Protein AF-A0A1Q7YI62-F1 (afdb_monomer_lite)

pLDDT: mean 81.61, std 15.6, range [34.66, 97.69]

Radius of gyration: 26.42 Å; chains: 1; bounding box: 51×43×65 Å

Structure (mmCIF, N/CA/C/O backbone):
data_AF-A0A1Q7YI62-F1
#
_entry.id   AF-A0A1Q7YI62-F1
#
loop_
_atom_site.group_PDB
_atom_site.id
_atom_site.type_symbol
_atom_site.label_atom_id
_atom_site.label_alt_id
_atom_site.label_comp_id
_atom_site.label_asym_id
_atom_site.label_entity_id
_atom_site.label_seq_id
_atom_site.pdbx_PDB_ins_code
_atom_site.Cartn_x
_atom_site.Cartn_y
_atom_site.Cartn_z
_atom_site.occupancy
_atom_site.B_iso_or_equiv
_atom_site.auth_seq_id
_atom_site.auth_comp_id
_atom_site.auth_asym_id
_atom_site.auth_atom_id
_atom_site.pdbx_PDB_model_num
ATOM 1 N N . MET A 1 1 ? 24.237 32.621 -45.024 1.00 34.66 1 MET A N 1
ATOM 2 C CA . MET A 1 1 ? 24.486 32.228 -43.622 1.00 34.66 1 MET A CA 1
ATOM 3 C C . MET A 1 1 ? 23.670 30.977 -43.374 1.00 34.66 1 MET A C 1
ATOM 5 O O . MET A 1 1 ? 22.465 31.078 -43.200 1.00 34.66 1 MET A O 1
AT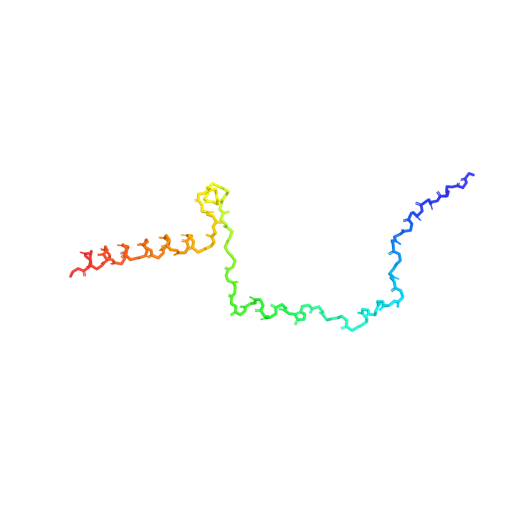OM 9 N N . ASN A 1 2 ? 24.306 29.813 -43.509 1.00 44.31 2 ASN A N 1
ATOM 10 C CA . ASN A 1 2 ? 23.669 28.520 -43.278 1.00 44.31 2 ASN A CA 1
ATOM 11 C C . ASN A 1 2 ? 23.685 28.261 -41.773 1.00 44.31 2 ASN A C 1
ATOM 13 O O . ASN A 1 2 ? 24.754 28.270 -41.170 1.00 44.31 2 ASN A O 1
ATOM 17 N N . GLN A 1 3 ? 22.512 28.080 -41.171 1.00 51.94 3 GLN A N 1
ATOM 18 C CA . GLN A 1 3 ? 22.429 27.513 -39.832 1.00 51.94 3 GLN A CA 1
ATOM 19 C C 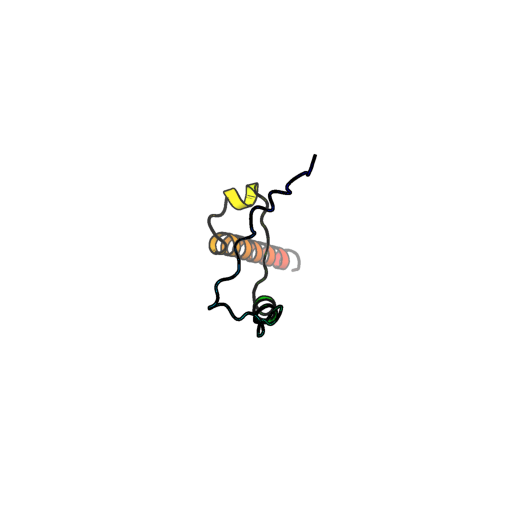. GLN A 1 3 ? 22.654 26.007 -39.959 1.00 51.94 3 GLN A C 1
ATOM 21 O O . GLN A 1 3 ? 21.793 25.280 -40.448 1.00 51.94 3 GLN A O 1
ATOM 26 N N . GLU A 1 4 ? 23.839 25.559 -39.559 1.00 51.56 4 GLU A N 1
ATOM 27 C CA . GLU A 1 4 ? 24.125 24.154 -39.296 1.00 51.56 4 GLU A CA 1
ATOM 28 C C . GLU A 1 4 ? 23.336 23.753 -38.047 1.00 51.56 4 GLU A C 1
ATOM 30 O O . GLU A 1 4 ? 23.645 24.169 -36.929 1.00 51.56 4 GLU A O 1
ATOM 35 N N . SER A 1 5 ? 22.256 22.995 -38.237 1.00 53.56 5 SER A N 1
ATOM 36 C CA . SER A 1 5 ? 21.557 22.357 -37.129 1.00 53.56 5 SER A CA 1
ATOM 37 C C . SER A 1 5 ? 22.477 21.280 -36.557 1.00 53.56 5 SER A C 1
ATOM 39 O O . SER A 1 5 ? 22.594 20.197 -37.137 1.00 53.56 5 SER A O 1
ATOM 41 N N . ASN A 1 6 ? 23.138 21.582 -35.439 1.00 55.62 6 ASN A N 1
ATOM 42 C CA . ASN A 1 6 ? 23.764 20.586 -34.573 1.00 55.62 6 ASN A CA 1
ATOM 43 C C . ASN A 1 6 ? 22.668 19.653 -34.053 1.00 55.62 6 ASN A C 1
ATOM 45 O O . ASN A 1 6 ? 22.089 19.869 -32.993 1.00 55.62 6 ASN A O 1
ATOM 49 N N . ASN A 1 7 ? 22.349 18.638 -34.849 1.00 59.56 7 ASN A N 1
ATOM 50 C CA . ASN A 1 7 ? 21.569 17.501 -34.411 1.00 59.56 7 ASN A CA 1
ATOM 51 C C . ASN A 1 7 ? 22.563 16.584 -33.695 1.00 59.56 7 ASN A C 1
ATOM 53 O O . ASN A 1 7 ? 23.202 15.728 -34.313 1.00 59.56 7 ASN A O 1
ATOM 57 N N . GLU A 1 8 ? 22.803 16.882 -32.417 1.00 60.59 8 GLU A N 1
ATOM 58 C CA . GLU A 1 8 ? 23.525 16.004 -31.502 1.00 60.59 8 GLU A CA 1
ATOM 59 C C . GLU A 1 8 ? 22.818 14.650 -31.555 1.00 60.59 8 GLU A C 1
ATOM 61 O O . GLU A 1 8 ? 21.671 14.518 -31.135 1.00 60.59 8 GLU A O 1
ATOM 66 N N . ARG A 1 9 ? 23.467 13.695 -32.228 1.00 62.31 9 ARG A N 1
ATOM 67 C CA . ARG A 1 9 ? 22.896 12.405 -32.611 1.00 62.31 9 ARG A CA 1
ATOM 68 C C . ARG A 1 9 ? 22.290 11.753 -31.378 1.00 62.31 9 ARG A C 1
ATOM 70 O O . ARG A 1 9 ? 23.011 11.473 -30.419 1.00 62.31 9 ARG A O 1
ATOM 77 N N . GLU A 1 10 ? 20.983 11.503 -31.424 1.00 64.62 10 GLU A N 1
ATOM 78 C CA . GLU A 1 10 ? 20.368 10.550 -30.510 1.00 64.62 10 GLU A CA 1
ATOM 79 C C . GLU A 1 10 ? 21.212 9.269 -30.551 1.00 64.62 10 GLU A C 1
ATOM 81 O O . GLU A 1 10 ? 21.620 8.866 -31.645 1.00 64.62 10 GLU A O 1
ATOM 86 N N . PRO A 1 11 ? 21.557 8.665 -29.402 1.00 66.81 11 PRO A N 1
ATOM 87 C CA . PRO A 1 11 ? 22.370 7.459 -29.393 1.00 66.81 11 PRO A CA 1
ATOM 88 C C . PRO A 1 11 ? 21.692 6.405 -30.274 1.00 66.81 11 PRO A C 1
ATOM 90 O O . PRO A 1 11 ? 20.596 5.937 -29.963 1.00 66.81 11 PRO A O 1
ATOM 93 N N . GLU A 1 12 ? 22.328 6.086 -31.403 1.00 72.94 12 GLU A N 1
ATOM 94 C CA . GLU A 1 12 ? 21.829 5.100 -32.355 1.00 72.94 12 GLU A CA 1
ATOM 95 C C . GLU A 1 12 ? 21.707 3.750 -31.637 1.00 72.94 12 GLU A C 1
ATOM 97 O O . GLU A 1 12 ? 22.578 3.365 -30.850 1.00 72.94 12 GLU A O 1
ATOM 102 N N . MET A 1 13 ? 20.589 3.049 -31.849 1.00 78.44 13 MET A N 1
ATOM 103 C CA . MET A 1 13 ? 20.397 1.722 -31.266 1.00 78.44 13 MET A CA 1
ATOM 104 C C . MET A 1 13 ? 21.529 0.790 -31.716 1.00 78.44 13 MET A C 1
ATOM 106 O O . MET A 1 13 ? 21.887 0.783 -32.890 1.00 78.44 13 MET A O 1
ATOM 110 N N . LEU A 1 14 ? 22.075 0.005 -30.781 1.00 83.75 14 LEU A N 1
ATOM 111 C CA . LEU A 1 14 ? 23.125 -0.968 -31.084 1.00 83.75 14 LEU A CA 1
ATOM 112 C C . LEU A 1 14 ? 22.626 -2.025 -32.081 1.00 83.75 14 LEU A C 1
ATOM 114 O O . LEU A 1 14 ? 21.458 -2.420 -32.033 1.00 83.75 14 LEU A O 1
ATOM 118 N N . GLU A 1 15 ? 23.519 -2.497 -32.954 1.00 81.31 15 GLU A N 1
ATOM 119 C CA . GLU A 1 15 ? 23.205 -3.454 -34.027 1.00 81.31 15 GLU A CA 1
ATOM 120 C C . GLU A 1 15 ? 22.628 -4.779 -33.499 1.00 81.31 15 GLU A C 1
ATOM 122 O O . GLU A 1 15 ? 21.854 -5.444 -34.185 1.00 81.31 15 GLU A O 1
ATOM 127 N N . GLU A 1 16 ? 22.957 -5.159 -32.265 1.00 87.25 16 GLU A N 1
ATOM 128 C CA . GLU A 1 16 ? 22.483 -6.387 -31.628 1.00 87.25 16 GLU A CA 1
ATOM 129 C C . GLU A 1 16 ? 21.023 -6.308 -31.146 1.00 87.25 16 GLU A C 1
ATOM 131 O O . GLU A 1 16 ? 20.440 -7.327 -30.760 1.00 87.25 16 GLU A O 1
ATOM 136 N N . TYR A 1 17 ? 20.413 -5.120 -31.139 1.00 85.62 17 TYR A N 1
ATOM 137 C CA . TYR A 1 17 ? 19.053 -4.931 -30.649 1.00 85.62 17 TYR A CA 1
ATOM 138 C C . TYR A 1 17 ? 18.000 -5.092 -31.753 1.00 85.62 17 TYR A C 1
ATOM 140 O O . TYR A 1 17 ? 17.669 -4.151 -32.471 1.00 85.62 17 TYR A O 1
ATOM 148 N N . ASP A 1 18 ? 17.367 -6.268 -31.809 1.00 85.50 18 ASP A N 1
ATOM 149 C CA . ASP A 1 18 ? 16.141 -6.486 -32.585 1.00 85.50 18 ASP A CA 1
ATOM 150 C C . ASP A 1 18 ? 14.878 -6.346 -31.712 1.00 85.50 18 ASP A C 1
ATOM 152 O O . ASP A 1 18 ? 14.455 -7.271 -31.013 1.00 85.50 18 ASP A O 1
ATOM 156 N N . PHE A 1 19 ? 14.233 -5.179 -31.784 1.00 84.00 19 PHE A N 1
ATOM 157 C CA . PHE A 1 19 ? 12.946 -4.918 -31.130 1.00 84.00 19 PHE A CA 1
ATOM 158 C C . PHE A 1 19 ? 11.724 -5.191 -32.027 1.00 84.00 19 PHE A C 1
ATOM 160 O O . PHE A 1 19 ? 10.597 -4.935 -31.593 1.00 84.00 19 PHE A O 1
ATOM 167 N N . SER A 1 20 ? 11.894 -5.738 -33.241 1.00 86.62 20 SER A N 1
ATOM 168 C CA . SER A 1 20 ? 10.778 -6.011 -34.171 1.00 86.62 20 SER A CA 1
ATOM 169 C C . SER A 1 20 ? 9.732 -6.975 -33.592 1.00 86.62 20 SER A C 1
ATOM 171 O O . SER A 1 20 ? 8.551 -6.903 -33.926 1.00 86.62 20 SER A O 1
ATOM 173 N N . ASN A 1 21 ? 10.150 -7.822 -32.649 1.00 88.56 21 ASN A N 1
ATOM 174 C CA . ASN A 1 21 ? 9.311 -8.783 -31.933 1.00 88.56 21 ASN A CA 1
ATOM 175 C C . ASN A 1 21 ? 8.729 -8.237 -30.607 1.00 88.56 21 ASN A C 1
ATOM 177 O O . ASN A 1 21 ? 8.194 -8.994 -29.787 1.00 88.56 21 ASN A O 1
ATOM 181 N N . GLY A 1 22 ? 8.857 -6.932 -30.348 1.00 87.56 22 GLY A N 1
ATOM 182 C CA . GLY A 1 22 ? 8.348 -6.281 -29.144 1.00 87.56 22 GLY A CA 1
ATOM 183 C C . GLY A 1 22 ? 6.817 -6.309 -29.062 1.00 87.56 22 GLY A C 1
ATOM 184 O O . GLY A 1 22 ? 6.123 -5.783 -29.925 1.00 87.56 22 GLY A O 1
ATOM 185 N N . VAL A 1 23 ? 6.267 -6.878 -27.983 1.00 90.69 23 VAL A N 1
ATOM 186 C CA . VAL A 1 23 ? 4.814 -6.910 -27.734 1.00 90.69 23 VAL A CA 1
ATOM 187 C C . VAL A 1 23 ? 4.455 -5.942 -26.610 1.00 90.69 23 VAL A C 1
ATOM 189 O O . VAL A 1 23 ? 4.872 -6.127 -25.459 1.00 90.69 23 VAL A O 1
ATOM 192 N N . ARG A 1 24 ? 3.637 -4.924 -26.916 1.00 88.44 24 ARG A N 1
ATOM 193 C CA . ARG A 1 24 ? 3.126 -3.980 -25.911 1.00 88.44 24 ARG A CA 1
ATOM 194 C C . ARG A 1 24 ? 2.360 -4.739 -24.830 1.00 88.44 24 ARG A C 1
ATOM 196 O O . ARG A 1 24 ? 1.429 -5.482 -25.117 1.00 88.44 24 ARG A O 1
ATOM 203 N N . GLY A 1 25 ? 2.748 -4.537 -23.572 1.00 87.69 25 GLY A N 1
ATOM 204 C CA . GLY A 1 25 ? 2.052 -5.143 -22.438 1.00 87.69 25 GLY A CA 1
ATOM 205 C C . GLY A 1 25 ? 2.229 -6.660 -22.306 1.00 87.69 25 GLY A C 1
ATOM 206 O O . GLY A 1 25 ? 1.404 -7.282 -21.642 1.00 87.69 25 GLY A O 1
ATOM 207 N N . LYS A 1 26 ? 3.305 -7.256 -22.855 1.00 87.94 26 LYS A N 1
ATOM 208 C CA . LYS A 1 26 ? 3.621 -8.705 -22.772 1.00 87.94 26 LYS A CA 1
ATOM 209 C C . LYS A 1 26 ? 3.434 -9.323 -21.374 1.00 87.94 26 LYS A C 1
ATOM 211 O O . LYS A 1 26 ? 3.087 -10.495 -21.258 1.00 87.94 26 LYS A O 1
ATOM 216 N N . TYR A 1 27 ? 3.630 -8.533 -20.315 1.00 83.38 27 TYR A N 1
ATOM 217 C CA . TYR A 1 27 ? 3.459 -8.953 -18.920 1.00 83.38 27 TYR A CA 1
ATOM 218 C C . TYR A 1 27 ? 2.414 -8.146 -18.139 1.00 83.38 27 TYR A C 1
ATOM 220 O O . TYR A 1 27 ? 2.217 -8.411 -16.956 1.00 83.38 27 TYR A O 1
ATOM 228 N N . ALA A 1 28 ? 1.713 -7.202 -18.772 1.00 80.88 28 ALA A N 1
ATOM 229 C CA . ALA A 1 28 ? 0.754 -6.326 -18.093 1.00 80.88 28 ALA A CA 1
ATOM 230 C C . ALA A 1 28 ? -0.360 -7.129 -17.396 1.00 80.88 28 ALA A C 1
ATOM 232 O O . ALA A 1 28 ? -0.691 -6.871 -16.243 1.00 80.88 28 ALA A O 1
ATOM 233 N N . ALA A 1 29 ? -0.850 -8.188 -18.046 1.00 77.12 29 ALA A N 1
ATOM 234 C CA . ALA A 1 29 ? -1.865 -9.083 -17.486 1.00 77.12 29 ALA A CA 1
ATOM 235 C C . ALA A 1 29 ? -1.388 -9.906 -16.269 1.00 77.12 29 ALA A C 1
ATOM 237 O O . ALA A 1 29 ? -2.206 -10.445 -15.524 1.00 77.12 29 ALA A O 1
ATOM 238 N N . ARG A 1 30 ? -0.070 -10.036 -16.048 1.00 76.06 30 ARG A N 1
ATOM 239 C CA . ARG A 1 30 ? 0.466 -10.674 -14.831 1.00 76.06 30 ARG A CA 1
ATOM 240 C C . ARG A 1 30 ? 0.338 -9.744 -13.627 1.00 76.06 30 ARG A C 1
ATOM 242 O O . ARG A 1 30 ? 0.106 -10.220 -12.524 1.00 76.06 30 ARG A O 1
ATOM 249 N N . PHE A 1 31 ? 0.426 -8.435 -13.856 1.00 68.75 31 PHE A N 1
ATOM 250 C CA . PHE A 1 31 ? 0.325 -7.414 -12.815 1.00 68.75 31 PHE A CA 1
ATOM 251 C C . PHE A 1 31 ? -1.109 -7.275 -12.280 1.00 68.75 31 PHE A C 1
ATOM 253 O O . PHE A 1 31 ? -1.323 -7.103 -11.085 1.00 68.75 31 PHE A O 1
ATOM 260 N N . THR A 1 32 ? -2.114 -7.444 -13.146 1.00 65.00 32 THR A N 1
ATOM 261 C CA . THR A 1 32 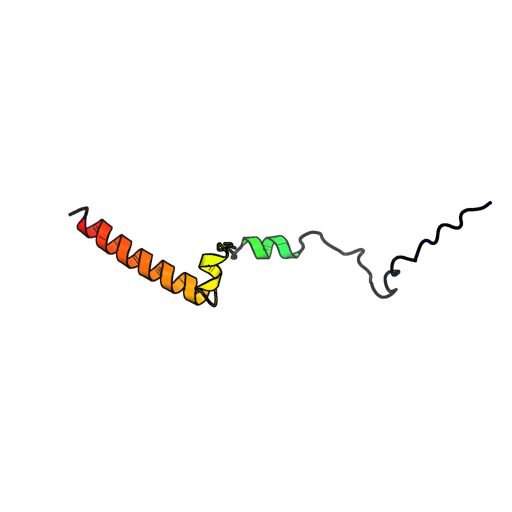? -3.536 -7.343 -12.769 1.00 65.00 32 THR A CA 1
ATOM 262 C C . THR A 1 32 ? -4.031 -8.488 -11.884 1.00 65.00 32 THR A C 1
ATOM 264 O O . THR A 1 32 ? -5.085 -8.362 -11.272 1.00 65.00 32 THR A O 1
ATOM 267 N N . LYS A 1 33 ? -3.315 -9.619 -11.821 1.00 65.62 33 LYS A N 1
ATOM 268 C CA . LYS A 1 33 ? -3.782 -10.828 -11.120 1.00 65.62 33 LYS A CA 1
ATOM 269 C C . LYS A 1 33 ? -3.463 -10.887 -9.623 1.00 65.62 33 LYS A C 1
ATOM 271 O O . LYS A 1 33 ? -3.919 -11.828 -8.983 1.00 65.62 33 LYS A O 1
ATOM 276 N N . GLY A 1 34 ? 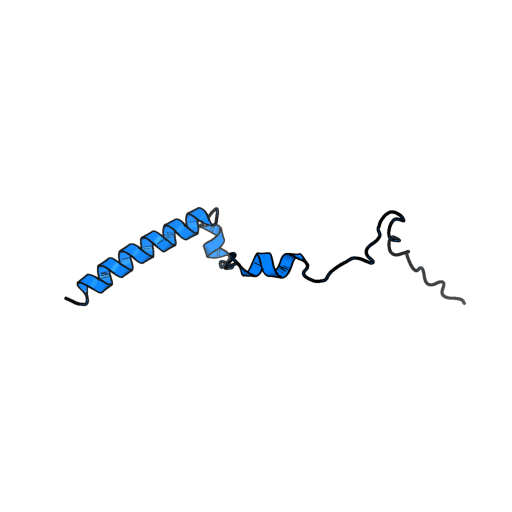-2.712 -9.945 -9.047 1.00 61.94 34 GLY A N 1
ATOM 277 C CA . GLY A 1 34 ? -2.323 -10.105 -7.639 1.00 61.94 34 GLY A CA 1
ATOM 278 C C . GLY A 1 34 ? -1.659 -8.926 -6.945 1.00 61.94 34 GLY A C 1
ATOM 279 O O . GLY A 1 34 ? -1.051 -9.129 -5.899 1.00 61.94 34 GLY A O 1
ATOM 280 N N . SER A 1 35 ? -1.732 -7.711 -7.489 1.00 65.44 35 SER A N 1
ATOM 281 C CA . SER A 1 35 ? -1.078 -6.558 -6.866 1.00 65.44 35 SER A CA 1
ATOM 282 C C . SER A 1 35 ? -2.051 -5.394 -6.727 1.00 65.44 35 SER A C 1
ATOM 284 O O . SER A 1 35 ? -2.278 -4.638 -7.667 1.00 65.44 35 SER A O 1
ATOM 286 N N . HIS A 1 36 ? -2.623 -5.253 -5.531 1.00 76.00 36 HIS A N 1
ATOM 287 C CA . HIS A 1 36 ? -3.277 -4.016 -5.120 1.00 76.00 36 HIS A CA 1
ATOM 288 C C . HIS A 1 36 ? -2.192 -3.037 -4.675 1.00 76.00 36 HIS A C 1
ATOM 290 O O . HIS A 1 36 ? -1.586 -3.213 -3.620 1.00 76.00 36 HIS A O 1
ATOM 296 N N . VAL A 1 37 ? -1.917 -2.035 -5.509 1.00 84.69 37 VAL A N 1
ATOM 297 C CA . VAL A 1 37 ? -0.987 -0.955 -5.172 1.00 84.69 37 VAL A CA 1
ATOM 298 C C . VAL A 1 37 ? -1.782 0.149 -4.494 1.00 84.69 37 VAL A C 1
ATOM 300 O O . VAL A 1 37 ? -2.666 0.745 -5.105 1.00 84.69 37 VAL A O 1
ATOM 303 N N . VAL A 1 38 ? -1.465 0.404 -3.229 1.00 86.19 38 VAL A N 1
ATOM 304 C CA . VAL A 1 38 ? -2.022 1.509 -2.452 1.00 86.19 38 VAL A CA 1
ATOM 305 C C . VAL A 1 38 ? -0.882 2.467 -2.151 1.00 86.19 38 VAL A C 1
ATOM 307 O O . VAL A 1 38 ? 0.152 2.058 -1.625 1.00 86.19 38 VAL A O 1
ATOM 310 N N . VAL A 1 39 ? -1.061 3.729 -2.527 1.00 91.75 39 VAL A N 1
ATOM 311 C CA . VAL A 1 39 ? -0.110 4.795 -2.212 1.00 91.75 39 VAL A CA 1
ATOM 312 C C . VAL A 1 39 ? -0.501 5.368 -0.857 1.00 91.75 39 VAL A C 1
ATOM 314 O O . VAL A 1 39 ? -1.656 5.738 -0.663 1.00 91.75 39 VAL A O 1
ATOM 317 N N . LEU A 1 40 ? 0.447 5.391 0.077 1.00 94.75 40 LEU A N 1
ATOM 318 C CA . LEU A 1 40 ? 0.263 6.023 1.379 1.00 94.75 40 LEU A CA 1
ATOM 319 C C . LEU A 1 40 ? 0.580 7.511 1.280 1.00 94.75 40 LEU A C 1
ATOM 321 O O . LEU A 1 40 ? 1.480 7.904 0.532 1.00 94.75 40 LEU A O 1
ATOM 325 N N . ASP A 1 41 ? -0.111 8.312 2.083 1.00 97.25 41 ASP A N 1
ATOM 326 C CA . ASP A 1 41 ? 0.258 9.710 2.259 1.00 97.25 41 ASP A CA 1
ATOM 327 C C . ASP A 1 41 ? 1.656 9.825 2.907 1.00 97.25 41 ASP A C 1
ATOM 329 O O . ASP A 1 41 ? 2.080 8.920 3.640 1.00 97.25 41 ASP A O 1
ATOM 333 N N . PRO A 1 42 ? 2.418 10.905 2.633 1.00 96.25 42 PRO A N 1
ATOM 334 C CA . PRO A 1 42 ? 3.814 11.012 3.058 1.00 96.25 42 PRO A CA 1
ATOM 335 C C . PRO A 1 42 ? 4.029 10.939 4.571 1.00 96.25 42 PRO A C 1
ATOM 337 O O . PRO A 1 42 ? 5.072 10.470 5.019 1.00 96.25 42 PRO A O 1
ATOM 340 N N . ASP A 1 43 ? 3.084 11.432 5.361 1.00 97.06 43 ASP A N 1
ATOM 341 C CA . ASP A 1 43 ? 3.105 11.378 6.822 1.00 97.06 43 ASP A CA 1
ATOM 342 C C . ASP A 1 43 ? 2.876 9.951 7.335 1.00 97.06 43 ASP A C 1
ATOM 344 O O . ASP A 1 43 ? 3.604 9.486 8.209 1.00 97.06 43 ASP A O 1
ATOM 348 N N . VAL A 1 44 ? 1.945 9.210 6.733 1.00 95.44 44 VAL A N 1
ATOM 349 C CA . VAL A 1 44 ? 1.701 7.798 7.062 1.00 95.44 44 VAL A CA 1
ATOM 350 C C . VAL A 1 44 ? 2.903 6.937 6.664 1.00 95.44 44 VAL A C 1
ATOM 352 O O . VAL A 1 44 ? 3.345 6.087 7.437 1.00 95.44 44 VAL A O 1
ATOM 355 N N . ALA A 1 45 ? 3.485 7.182 5.488 1.00 95.25 45 ALA A N 1
ATOM 356 C CA . ALA A 1 45 ? 4.668 6.468 5.009 1.00 95.25 45 ALA A CA 1
ATOM 357 C C . ALA A 1 45 ? 5.913 6.698 5.886 1.00 95.25 45 ALA A C 1
ATOM 359 O O . ALA A 1 45 ? 6.779 5.833 5.946 1.00 95.25 45 ALA A O 1
ATOM 360 N N . GLN A 1 46 ? 6.008 7.831 6.592 1.00 95.81 46 GLN A N 1
ATOM 361 C CA . GLN A 1 46 ? 7.098 8.081 7.545 1.00 95.81 46 GLN A CA 1
ATOM 362 C C . GLN A 1 46 ? 7.008 7.206 8.802 1.00 95.81 46 GLN A C 1
ATOM 364 O O . GLN A 1 46 ? 8.022 6.976 9.458 1.00 95.81 46 GLN A O 1
ATOM 369 N N . VAL A 1 47 ? 5.811 6.724 9.146 1.00 96.94 47 VAL A N 1
ATOM 370 C CA . VAL A 1 47 ? 5.577 5.902 10.343 1.00 96.94 47 VAL A CA 1
ATOM 371 C C . VAL A 1 47 ? 5.882 4.423 10.085 1.00 96.94 47 VAL A C 1
ATOM 373 O O . VAL A 1 47 ? 6.334 3.724 10.992 1.00 96.94 47 VAL A O 1
ATOM 376 N N . PHE A 1 48 ? 5.651 3.935 8.865 1.00 96.06 48 PHE A N 1
ATOM 377 C CA . PHE A 1 48 ? 5.774 2.517 8.523 1.00 96.06 48 PHE A CA 1
ATOM 378 C C . PHE A 1 48 ? 6.981 2.237 7.622 1.00 96.06 48 PHE A C 1
ATOM 380 O O . PHE A 1 48 ? 7.142 2.844 6.569 1.00 96.06 48 PHE A O 1
ATOM 387 N N . SER A 1 49 ? 7.806 1.259 8.001 1.00 90.00 49 SER A N 1
ATOM 388 C CA . SER A 1 49 ? 9.025 0.889 7.266 1.00 90.00 49 SER A CA 1
ATOM 389 C C . SER A 1 49 ? 8.760 0.117 5.973 1.00 90.00 49 SER A C 1
ATOM 391 O O . SER A 1 49 ? 9.550 0.183 5.035 1.00 90.00 49 SER A O 1
ATOM 393 N N . ASP A 1 50 ? 7.673 -0.655 5.936 1.00 93.06 50 ASP A N 1
ATOM 394 C CA . ASP A 1 50 ? 7.352 -1.567 4.840 1.00 93.06 50 ASP A CA 1
ATOM 395 C C . ASP A 1 50 ? 5.867 -1.963 4.825 1.00 93.06 50 ASP A C 1
ATOM 397 O O . ASP A 1 50 ? 5.115 -1.753 5.782 1.00 93.06 50 ASP A O 1
ATOM 401 N N . SER A 1 51 ? 5.452 -2.599 3.726 1.00 93.69 51 SER A N 1
ATOM 402 C CA . SER A 1 51 ? 4.080 -3.087 3.544 1.00 93.69 51 SER A CA 1
ATOM 403 C C . SER A 1 51 ? 3.644 -4.139 4.573 1.00 93.69 51 SER A C 1
ATOM 405 O O . SER A 1 51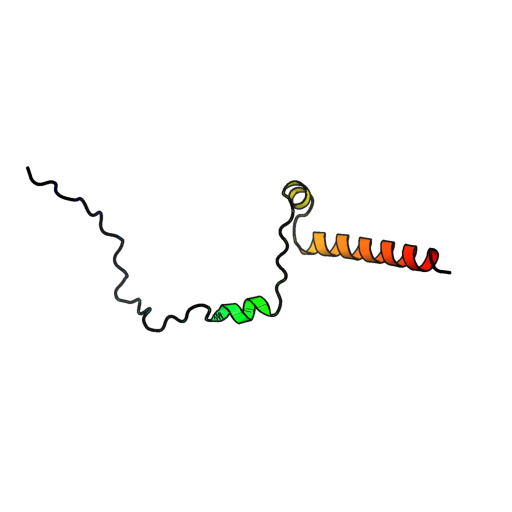 ? 2.449 -4.277 4.831 1.00 93.69 51 SER A O 1
ATOM 407 N N . GLU A 1 52 ? 4.574 -4.885 5.176 1.00 95.00 52 GLU A N 1
ATOM 408 C CA . GLU A 1 52 ? 4.232 -5.892 6.178 1.00 95.00 52 GLU A CA 1
ATOM 409 C C . GLU A 1 52 ? 3.764 -5.211 7.468 1.00 95.00 52 GLU A C 1
ATOM 411 O O . GLU A 1 52 ? 2.716 -5.567 8.013 1.00 95.00 52 GLU A O 1
ATOM 416 N N . SER A 1 53 ? 4.488 -4.180 7.913 1.00 96.69 53 SER A N 1
ATOM 417 C CA . SER A 1 53 ? 4.152 -3.390 9.098 1.00 96.69 53 SER A CA 1
ATOM 418 C C . SER A 1 53 ? 2.785 -2.704 8.976 1.00 96.69 53 SER A C 1
ATOM 420 O O . SER A 1 53 ? 1.978 -2.793 9.904 1.00 96.69 53 SER A O 1
ATOM 422 N N . VAL A 1 54 ? 2.479 -2.134 7.804 1.00 96.12 54 VAL A N 1
ATOM 423 C CA . VAL A 1 54 ? 1.173 -1.531 7.486 1.00 96.12 54 VAL A CA 1
ATOM 424 C C . VAL A 1 54 ? 0.066 -2.580 7.562 1.00 96.12 54 VAL A C 1
ATOM 426 O O . VAL A 1 54 ? -0.931 -2.399 8.261 1.00 96.12 54 VAL A O 1
ATOM 429 N N . ASN A 1 55 ? 0.249 -3.716 6.888 1.00 96.31 55 ASN A N 1
ATOM 430 C CA . ASN A 1 55 ? -0.766 -4.765 6.838 1.00 96.31 55 ASN A CA 1
ATOM 431 C C . ASN A 1 55 ? -1.037 -5.384 8.214 1.00 96.31 55 ASN A C 1
ATOM 433 O O . ASN A 1 55 ? -2.183 -5.716 8.512 1.00 96.31 55 ASN A O 1
ATOM 437 N N . ARG A 1 56 ? -0.017 -5.529 9.070 1.00 97.19 56 ARG A N 1
ATOM 438 C CA . ARG A 1 56 ? -0.212 -5.980 10.458 1.00 97.19 56 ARG A CA 1
ATOM 439 C C . ARG A 1 56 ? -1.071 -4.995 11.251 1.00 97.19 56 ARG A C 1
ATOM 441 O O . ARG A 1 56 ? -2.016 -5.429 11.904 1.00 97.19 56 ARG A O 1
ATOM 448 N N . ALA A 1 57 ? -0.788 -3.696 11.155 1.00 96.81 57 ALA A N 1
ATOM 449 C CA . ALA A 1 57 ? -1.564 -2.668 11.847 1.00 96.81 57 ALA A CA 1
ATOM 450 C C . ALA A 1 57 ? -3.031 -2.642 11.385 1.00 96.81 57 ALA A C 1
ATOM 452 O O . ALA A 1 57 ? -3.940 -2.632 12.213 1.00 96.81 57 ALA A O 1
ATOM 453 N N . LEU A 1 58 ? -3.271 -2.710 10.071 1.00 96.38 58 LEU A N 1
ATOM 454 C CA . LEU A 1 58 ? -4.627 -2.738 9.516 1.00 96.38 58 LEU A CA 1
ATOM 455 C C . LEU A 1 58 ? -5.412 -3.984 9.950 1.00 96.38 58 LEU A C 1
ATOM 457 O O . LEU A 1 58 ? -6.593 -3.871 10.261 1.00 96.38 58 LEU A O 1
ATOM 461 N N . ARG A 1 59 ? -4.777 -5.161 10.023 1.00 97.69 59 ARG A N 1
ATOM 462 C CA . ARG A 1 59 ? -5.434 -6.389 10.513 1.00 97.69 59 ARG A CA 1
ATOM 463 C C . ARG A 1 59 ? -5.830 -6.287 11.984 1.00 97.69 59 ARG A C 1
ATOM 465 O O . ARG A 1 59 ? -6.964 -6.610 12.312 1.00 97.69 59 ARG A O 1
ATOM 472 N N . ALA A 1 60 ? -4.941 -5.775 12.836 1.00 97.06 60 ALA A N 1
ATOM 473 C CA . ALA A 1 60 ? -5.260 -5.551 14.246 1.00 97.06 60 ALA A CA 1
ATOM 474 C C . ALA A 1 60 ? -6.443 -4.579 14.411 1.00 97.06 60 ALA A C 1
ATOM 476 O O . ALA A 1 60 ? -7.320 -4.791 15.244 1.00 97.06 60 ALA A O 1
ATOM 477 N N . LEU A 1 61 ? -6.512 -3.537 13.576 1.00 97.00 61 LEU A N 1
ATOM 478 C CA . LEU A 1 61 ? -7.645 -2.613 13.572 1.00 97.00 61 LEU A CA 1
ATOM 479 C C . LEU A 1 61 ? -8.954 -3.300 13.147 1.00 97.00 61 LEU A C 1
ATOM 481 O O . LEU A 1 61 ? -9.997 -3.039 13.741 1.00 97.00 61 LEU A O 1
ATOM 485 N N . VAL A 1 62 ? -8.904 -4.188 12.151 1.00 97.38 62 VAL A N 1
ATOM 486 C CA . VAL A 1 62 ? -10.069 -4.971 11.711 1.00 97.38 62 VAL A CA 1
ATOM 487 C C . VAL A 1 62 ? -10.606 -5.853 12.840 1.00 97.38 62 VAL A C 1
ATOM 489 O O . VAL A 1 62 ? -11.816 -5.856 13.054 1.00 97.38 62 VAL A O 1
ATOM 492 N N . GLU A 1 63 ? -9.737 -6.542 13.584 1.00 95.56 63 GLU A N 1
ATOM 493 C CA . GLU A 1 63 ? -10.137 -7.373 14.734 1.00 95.56 63 GLU A CA 1
ATOM 494 C C . GLU A 1 63 ? -10.874 -6.544 15.795 1.00 95.56 63 GLU A C 1
ATOM 496 O O . GLU A 1 63 ? -11.970 -6.902 16.224 1.00 95.56 63 GLU A O 1
ATOM 501 N N . ILE A 1 64 ? -10.332 -5.373 16.145 1.00 96.06 64 ILE A N 1
ATOM 502 C CA . ILE A 1 64 ? -10.965 -4.465 17.112 1.00 96.06 64 ILE A CA 1
ATOM 503 C C . ILE A 1 64 ? -12.348 -4.022 16.623 1.00 96.06 64 ILE A C 1
ATOM 505 O O . ILE A 1 64 ? -13.302 -4.015 17.398 1.00 96.06 64 ILE A O 1
ATOM 509 N N . ILE A 1 65 ? -12.473 -3.640 15.348 1.00 95.25 65 ILE A N 1
ATOM 510 C CA . ILE A 1 65 ? -13.746 -3.183 14.775 1.00 95.25 65 ILE A CA 1
ATOM 511 C C . ILE A 1 65 ? -14.793 -4.304 14.799 1.00 95.25 65 ILE A C 1
ATOM 513 O O . ILE A 1 65 ? -15.946 -4.045 15.152 1.00 95.25 65 ILE A O 1
ATOM 517 N N . GLN A 1 66 ? -14.405 -5.537 14.462 1.00 93.38 66 GLN A N 1
ATOM 518 C CA . GLN A 1 66 ? -15.302 -6.696 14.489 1.00 93.38 66 GLN A CA 1
ATOM 519 C C . GLN A 1 66 ? -15.828 -6.953 15.903 1.00 93.38 66 GLN A C 1
ATOM 521 O O . GLN A 1 66 ? -17.045 -7.002 16.098 1.00 93.38 66 GLN A O 1
ATOM 526 N N . ASP A 1 67 ? -14.940 -6.970 16.897 1.00 90.56 67 ASP A N 1
ATOM 527 C CA . ASP A 1 67 ? -15.303 -7.136 18.307 1.00 90.56 67 ASP A CA 1
ATOM 528 C C . ASP A 1 67 ? -16.285 -6.063 18.805 1.00 90.56 67 ASP A C 1
ATOM 530 O O . ASP A 1 67 ? -17.141 -6.339 19.650 1.00 90.56 67 ASP A O 1
ATOM 534 N N . GLN A 1 68 ? -16.173 -4.825 18.312 1.00 87.56 68 GLN A N 1
ATOM 535 C CA . GLN A 1 68 ? -17.126 -3.762 18.646 1.00 87.56 68 GLN A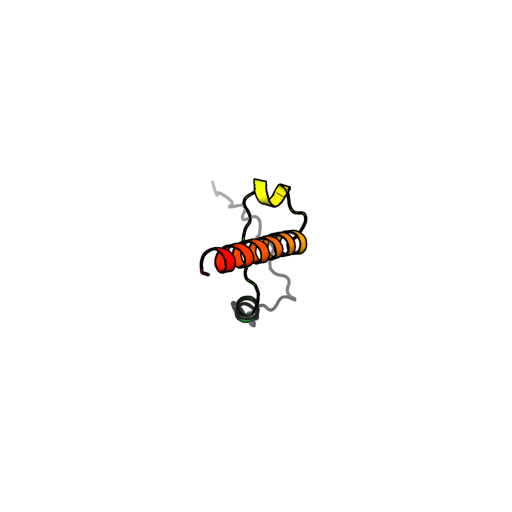 CA 1
ATOM 536 C C . GLN A 1 68 ? -18.471 -3.942 17.935 1.00 87.56 68 GLN A C 1
ATOM 538 O O . GLN A 1 68 ? -19.508 -3.665 18.535 1.00 87.56 68 GLN A O 1
ATOM 543 N N . SER A 1 69 ? -18.476 -4.402 16.680 1.00 84.50 69 SER A N 1
ATOM 544 C CA . SER A 1 69 ? -19.719 -4.599 15.924 1.00 84.50 69 SER A CA 1
ATOM 545 C C . SER A 1 69 ? -20.609 -5.698 16.510 1.00 84.50 69 SER A C 1
ATOM 547 O O . SER A 1 69 ? -21.819 -5.490 16.606 1.00 84.50 69 SER A O 1
ATOM 549 N N . GLU A 1 70 ? -20.009 -6.790 16.993 1.00 76.94 70 GLU A N 1
ATOM 550 C CA . GLU A 1 70 ? -20.703 -7.898 17.668 1.00 76.94 70 GLU A CA 1
ATOM 551 C C . GLU A 1 70 ? -21.293 -7.446 19.012 1.00 76.94 70 GLU A C 1
ATOM 553 O O . GLU A 1 70 ? -22.431 -7.758 19.348 1.00 76.94 70 GLU A O 1
ATOM 558 N N . LYS A 1 71 ? -20.564 -6.619 19.773 1.00 69.88 71 LYS A N 1
ATOM 559 C CA . LYS A 1 71 ? -21.076 -6.041 21.030 1.00 69.88 71 LYS A CA 1
ATOM 560 C C . LYS A 1 71 ? -22.194 -5.021 20.812 1.00 69.88 71 LYS A C 1
ATOM 562 O O . LYS A 1 71 ? -23.008 -4.816 21.709 1.00 69.88 71 LYS A O 1
ATOM 567 N N . ALA A 1 72 ? -22.209 -4.356 19.658 1.00 69.31 72 ALA A N 1
ATOM 568 C CA . ALA A 1 72 ? -23.212 -3.356 19.303 1.00 69.31 72 ALA A CA 1
ATOM 569 C C . ALA A 1 72 ? -24.505 -3.960 18.720 1.00 69.31 72 ALA A C 1
ATOM 571 O O . ALA A 1 72 ? -25.516 -3.260 18.690 1.00 69.31 72 ALA A O 1
ATOM 572 N N . HIS A 1 73 ? -24.492 -5.230 18.294 1.00 53.16 73 HIS A N 1
ATOM 573 C CA . HIS A 1 73 ? -25.668 -5.980 17.828 1.00 53.16 73 HIS A CA 1
ATOM 574 C C . HIS A 1 73 ? -25.893 -7.258 18.669 1.00 53.16 73 HIS A C 1
ATOM 576 O O . HIS A 1 73 ? -25.670 -8.356 18.160 1.00 53.16 73 HIS A O 1
ATOM 582 N N . PRO A 1 74 ? -26.303 -7.136 19.946 1.00 57.09 74 PRO A N 1
ATOM 583 C CA . PRO A 1 74 ? -26.658 -8.279 20.790 1.00 57.09 74 PRO A CA 1
ATOM 584 C C . PRO A 1 74 ? -28.035 -8.885 20.471 1.00 57.09 74 PRO A C 1
ATOM 586 O O . PRO A 1 74 ? -28.929 -8.151 19.986 1.00 57.09 74 PRO A O 1
#

Foldseek 3Di:
DDPDPPPVDDPDDDPPDDCVVPDVPPPVVVCVPDDDDDDDDPVVPVVDPDPVRVVVVVVVVVVVVVVVVVVVPD

Secondary structure (DSSP, 8-state):
-----------PPPTT---TT--TTTTHHHHTTT----PPPHHHHHH-SSHHHHHHHHHHHHHHHHHHHHHH--

Sequence (74 aa):
MNQESNNEREPEMLEEYDFSNGVRGKYAARFTKGSHVVVLDPDVAQVFSDSESVNRALRALVEIIQDQSEKAHP